Protein AF-A0A2S4HK36-F1 (afdb_monomer)

Foldseek 3Di:
DLPDPDLVRQVVVLCVVCVVVVNNVLQDPVNVVCVVCVVVSHGSVRVSVVSVVVVVVVVPDDDDDD

Mean predicted aligned error: 7.29 Å

pLDDT: mean 81.3, std 15.99, range [39.19, 94.25]

Sequence (66 aa):
MPKYESYEAWFDEFQALAEAEDLAWLVATTGKGHRQAFERGDSPTEELMSLADMAEWRGCGCGGGS

Organism: NCBI:txid2304603

Radius of gyration: 13.87 Å; Cα contacts (8 Å, |Δi|>4): 39; chains: 1; bounding box: 46×23×26 Å

Secondary structure (DSSP, 8-state):
--S-SSHHHHHHHHHHHHHHTT-GGGS-TTSGGGHHHHHHT--HHHHHHHHHHHHHHHHS------

Structure (mmCIF, N/CA/C/O backbone):
data_AF-A0A2S4HK36-F1
#
_entry.id   AF-A0A2S4HK36-F1
#
loop_
_atom_site.group_PDB
_atom_site.id
_atom_site.type_symbol
_atom_site.label_atom_id
_atom_site.label_alt_id
_atom_site.label_comp_id
_atom_site.label_asym_id
_atom_site.label_entity_id
_atom_site.label_seq_id
_atom_site.pdbx_PDB_ins_code
_atom_site.Cartn_x
_atom_site.Cartn_y
_atom_site.Cartn_z
_atom_site.occupancy
_atom_site.B_iso_or_equiv
_atom_site.auth_seq_id
_atom_site.auth_comp_id
_atom_site.auth_asym_id
_atom_site.auth_atom_id
_atom_site.pdbx_PDB_model_num
ATOM 1 N N . MET A 1 1 ? -14.550 14.480 4.854 1.00 47.06 1 MET A N 1
ATOM 2 C CA . MET A 1 1 ? -15.056 13.143 5.229 1.00 47.06 1 MET A CA 1
ATOM 3 C C . MET A 1 1 ? -13.913 12.176 5.005 1.00 47.06 1 MET A C 1
ATOM 5 O O . MET A 1 1 ? -13.299 12.306 3.949 1.00 47.06 1 MET A O 1
ATOM 9 N N . PRO A 1 2 ? -13.562 11.297 5.959 1.00 54.31 2 PRO A N 1
ATOM 10 C CA . PRO A 1 2 ? -12.645 10.215 5.631 1.00 54.31 2 PRO A CA 1
ATOM 11 C C . PRO A 1 2 ? -13.282 9.435 4.476 1.00 54.31 2 PRO A C 1
ATOM 13 O O . PRO A 1 2 ? -14.462 9.098 4.535 1.00 54.31 2 PRO A O 1
A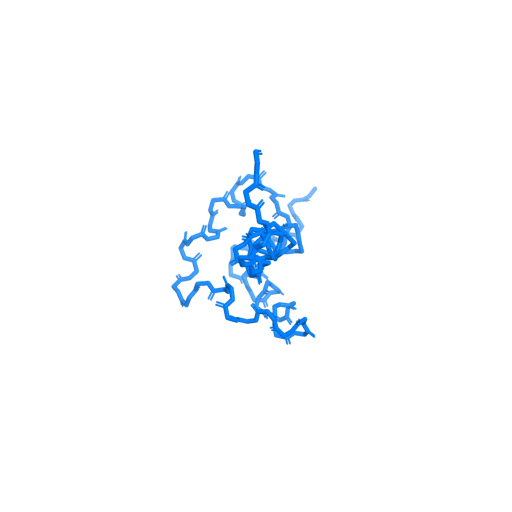TOM 16 N N . LYS A 1 3 ? -12.540 9.276 3.378 1.00 69.62 3 LYS A N 1
ATOM 17 C CA . LYS A 1 3 ? -13.035 8.684 2.125 1.00 69.62 3 LYS A CA 1
ATOM 18 C C . LYS A 1 3 ? -13.385 7.190 2.287 1.00 69.62 3 LYS A C 1
ATOM 20 O O . LYS A 1 3 ? -14.058 6.635 1.432 1.00 69.62 3 LYS A O 1
ATOM 25 N N . TYR A 1 4 ? -12.981 6.591 3.411 1.00 79.12 4 TYR A N 1
ATOM 26 C CA . TYR A 1 4 ? -13.151 5.185 3.762 1.00 79.12 4 TYR A CA 1
ATOM 27 C C . TYR A 1 4 ? -13.684 5.040 5.187 1.00 79.12 4 TYR A C 1
ATOM 29 O O . TYR A 1 4 ? -13.260 5.763 6.092 1.00 79.12 4 TYR A O 1
ATOM 37 N N . GLU A 1 5 ? -14.593 4.086 5.382 1.00 83.12 5 GLU A N 1
ATOM 38 C CA . GLU A 1 5 ? -15.210 3.784 6.680 1.00 83.12 5 GLU A CA 1
ATOM 39 C C . GLU A 1 5 ? -14.291 2.947 7.589 1.00 83.12 5 GLU A C 1
ATOM 41 O O . GLU A 1 5 ? -14.426 2.985 8.813 1.00 83.12 5 GLU A O 1
ATOM 46 N N . SER A 1 6 ? -13.322 2.227 7.014 1.00 90.50 6 SER A N 1
ATOM 47 C CA . SER A 1 6 ? -12.335 1.427 7.743 1.00 90.50 6 SER A CA 1
ATOM 48 C C . SER A 1 6 ? -11.048 1.224 6.934 1.00 90.50 6 SER A C 1
ATOM 50 O O . SER A 1 6 ? -11.013 1.435 5.721 1.00 90.50 6 SER A O 1
ATOM 52 N N . TYR A 1 7 ? -9.989 0.779 7.618 1.00 90.81 7 TYR A N 1
ATOM 53 C CA . TYR A 1 7 ? -8.750 0.342 6.966 1.00 90.81 7 TYR A CA 1
ATOM 54 C C . TYR A 1 7 ? -8.986 -0.855 6.035 1.00 90.81 7 TYR A C 1
ATOM 56 O O . TYR A 1 7 ? -8.342 -0.949 5.002 1.00 90.81 7 TYR A O 1
ATOM 64 N N . GLU A 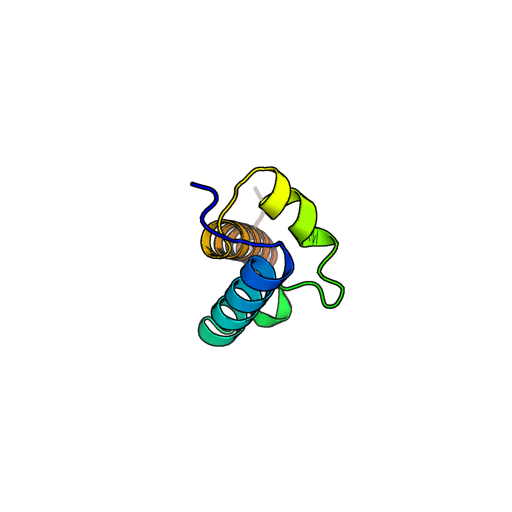1 8 ? -9.916 -1.748 6.380 1.00 91.62 8 GLU A N 1
ATOM 65 C CA . GLU A 1 8 ? -10.257 -2.909 5.548 1.00 91.62 8 GLU A CA 1
ATOM 66 C C . GLU A 1 8 ? -10.851 -2.459 4.211 1.00 91.62 8 GLU A C 1
ATOM 68 O O . GLU A 1 8 ? -10.351 -2.863 3.172 1.00 91.62 8 GLU A O 1
ATOM 73 N N . ALA A 1 9 ? -11.808 -1.522 4.221 1.00 91.69 9 ALA A N 1
ATOM 74 C CA . ALA A 1 9 ? -12.379 -0.975 2.987 1.00 91.69 9 ALA A CA 1
ATOM 75 C C . ALA A 1 9 ? -11.329 -0.254 2.120 1.00 91.69 9 ALA A C 1
ATOM 77 O O . ALA A 1 9 ? -11.360 -0.336 0.895 1.00 91.69 9 ALA A O 1
ATOM 78 N N . TRP A 1 10 ? -10.388 0.445 2.759 1.00 93.94 10 TRP A N 1
ATOM 79 C CA . TRP A 1 10 ? -9.257 1.073 2.074 1.00 93.94 10 TRP A CA 1
ATOM 80 C C . TRP A 1 10 ? -8.310 0.029 1.465 1.00 93.94 10 TRP A C 1
ATOM 82 O O . TRP A 1 10 ? -7.859 0.187 0.333 1.00 93.94 10 TRP A O 1
ATOM 92 N N . PHE A 1 11 ? -8.017 -1.044 2.203 1.00 92.81 11 PHE A N 1
ATOM 93 C CA . PHE A 1 11 ? -7.086 -2.087 1.779 1.00 92.81 11 PHE A CA 1
ATOM 94 C C . PHE A 1 11 ? -7.669 -2.965 0.668 1.00 92.81 11 PHE A C 1
ATOM 96 O O . PHE A 1 11 ? -6.938 -3.322 -0.251 1.00 92.81 11 PHE A O 1
ATOM 103 N N . ASP A 1 12 ? -8.973 -3.239 0.693 1.00 92.00 12 ASP A N 1
ATOM 104 C CA . ASP A 1 12 ? -9.670 -3.949 -0.383 1.00 92.00 12 ASP A CA 1
ATOM 105 C C . ASP A 1 12 ? -9.590 -3.166 -1.706 1.00 92.00 12 ASP A C 1
ATOM 107 O O . ASP A 1 12 ? -9.267 -3.736 -2.750 1.00 92.00 12 ASP A O 1
ATOM 111 N N . GLU A 1 13 ? -9.812 -1.842 -1.678 1.00 93.12 13 GLU A N 1
ATOM 112 C CA . GLU A 1 13 ? -9.643 -0.999 -2.873 1.00 93.12 13 GLU A CA 1
ATOM 113 C C . GLU A 1 13 ? -8.178 -0.954 -3.323 1.00 93.12 13 GLU A C 1
ATOM 115 O O . GLU A 1 13 ? -7.888 -1.032 -4.516 1.00 93.12 13 GLU A O 1
ATOM 120 N N . PHE A 1 14 ? -7.242 -0.876 -2.377 1.00 93.19 14 PHE A N 1
ATOM 121 C CA . PHE A 1 14 ? -5.811 -0.903 -2.664 1.00 93.19 14 PHE A CA 1
ATOM 122 C C . PHE A 1 14 ? -5.375 -2.196 -3.364 1.00 93.19 14 PHE A C 1
ATOM 124 O O . PHE A 1 14 ? -4.644 -2.137 -4.352 1.00 93.19 14 PHE A O 1
ATOM 131 N N . GLN A 1 15 ? -5.856 -3.353 -2.903 1.00 92.69 15 GLN A N 1
ATOM 132 C CA . GLN A 1 15 ? -5.599 -4.637 -3.554 1.00 92.69 15 GLN A CA 1
ATOM 133 C C . GLN A 1 15 ? -6.198 -4.683 -4.959 1.00 92.69 15 GLN A C 1
ATOM 135 O O . GLN A 1 15 ? -5.495 -5.046 -5.899 1.00 92.69 15 GLN A O 1
ATOM 140 N N . ALA A 1 16 ? -7.453 -4.256 -5.122 1.00 93.50 16 ALA A N 1
ATOM 141 C CA . ALA A 1 16 ? -8.109 -4.231 -6.427 1.00 93.50 16 ALA A CA 1
ATOM 142 C C . ALA A 1 16 ? -7.368 -3.334 -7.434 1.00 93.50 16 ALA A C 1
ATOM 14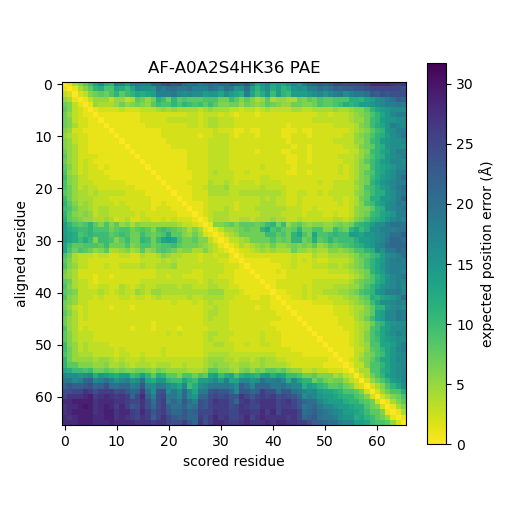4 O O . ALA A 1 16 ? -7.208 -3.707 -8.595 1.00 93.50 16 ALA A O 1
ATOM 145 N N . LEU A 1 17 ? -6.880 -2.169 -6.993 1.00 94.12 17 LEU A N 1
ATOM 146 C CA . LEU A 1 17 ? -6.068 -1.273 -7.819 1.00 94.12 17 LEU A CA 1
ATOM 147 C C . LEU A 1 17 ? -4.730 -1.909 -8.195 1.00 94.12 17 LEU A C 1
ATOM 149 O O . LEU A 1 17 ? -4.337 -1.870 -9.356 1.00 94.12 17 LEU A O 1
ATOM 153 N N . ALA A 1 18 ? -4.039 -2.525 -7.238 1.00 93.19 18 ALA A N 1
ATOM 154 C CA . ALA A 1 18 ? -2.766 -3.175 -7.513 1.00 93.19 18 ALA A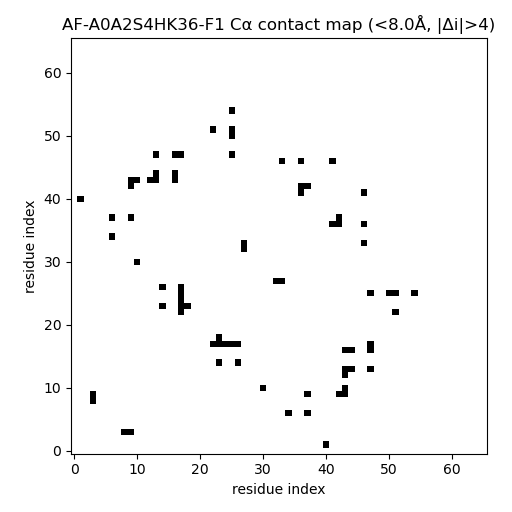 CA 1
ATOM 155 C C . ALA A 1 18 ? -2.917 -4.359 -8.479 1.00 93.19 18 ALA A C 1
ATOM 157 O O . ALA A 1 18 ? -2.060 -4.559 -9.330 1.00 93.19 18 ALA A O 1
ATOM 158 N N . GLU A 1 19 ? -4.002 -5.128 -8.389 1.00 93.50 19 GLU A N 1
ATOM 159 C CA . GLU A 1 19 ? -4.313 -6.184 -9.357 1.00 93.50 19 GLU A CA 1
ATOM 160 C C . GLU A 1 19 ? -4.619 -5.619 -10.749 1.00 93.50 19 GLU A C 1
ATOM 162 O O . GLU A 1 19 ? -4.117 -6.143 -11.742 1.00 93.50 19 GLU A O 1
ATOM 167 N N . ALA A 1 20 ? -5.401 -4.537 -10.832 1.00 94.25 20 ALA A N 1
ATOM 168 C CA . ALA A 1 20 ? -5.748 -3.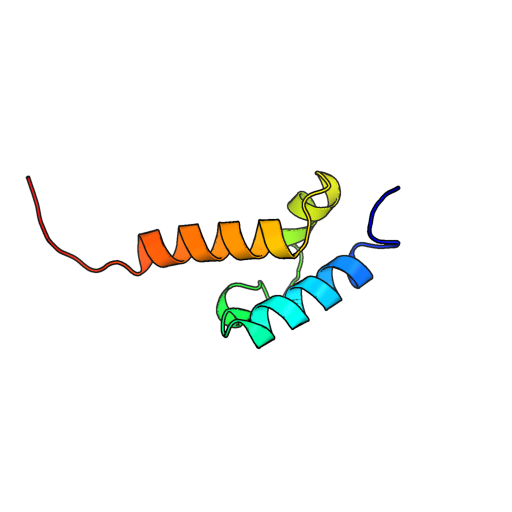897 -12.101 1.00 94.25 20 ALA A CA 1
ATOM 169 C C . ALA A 1 20 ? -4.524 -3.327 -12.840 1.00 94.25 20 ALA A C 1
ATOM 171 O O . ALA A 1 20 ? -4.476 -3.378 -14.068 1.00 94.25 20 ALA A O 1
ATOM 172 N N . GLU A 1 21 ? -3.539 -2.825 -12.095 1.00 90.25 21 GLU A N 1
ATOM 173 C CA . GLU A 1 21 ? -2.295 -2.252 -12.626 1.00 90.25 21 GLU A CA 1
ATOM 174 C C . GLU A 1 21 ? -1.158 -3.290 -12.776 1.00 90.25 21 GLU A C 1
ATOM 176 O O . GLU A 1 21 ? -0.036 -2.925 -13.115 1.00 90.25 21 GLU A O 1
ATOM 181 N N . ASP A 1 22 ? -1.412 -4.582 -12.519 1.00 89.81 22 ASP A N 1
ATOM 182 C CA . ASP A 1 22 ? -0.399 -5.662 -12.490 1.00 89.81 22 ASP A CA 1
ATOM 183 C C . ASP A 1 22 ? 0.765 -5.400 -11.500 1.00 89.81 22 ASP A C 1
ATOM 185 O O . ASP A 1 22 ? 1.907 -5.843 -11.645 1.00 89.81 22 ASP A O 1
ATOM 189 N N . LEU A 1 23 ? 0.454 -4.669 -10.431 1.00 91.31 23 LEU A N 1
ATOM 190 C CA . LEU A 1 23 ? 1.338 -4.278 -9.334 1.00 91.31 23 LEU A CA 1
ATOM 191 C C . LEU A 1 23 ? 1.027 -5.023 -8.030 1.00 91.31 23 LEU A C 1
ATOM 193 O O . LEU A 1 23 ? 1.555 -4.670 -6.977 1.00 91.31 23 LEU A O 1
ATOM 197 N N . ALA A 1 24 ? 0.208 -6.077 -8.066 1.00 91.00 24 ALA A N 1
ATOM 198 C CA . ALA A 1 24 ? -0.156 -6.870 -6.886 1.00 91.00 24 ALA A CA 1
ATOM 199 C C . ALA A 1 24 ? 1.069 -7.401 -6.112 1.00 91.00 24 ALA A C 1
ATOM 201 O O . ALA A 1 24 ? 1.008 -7.612 -4.902 1.00 91.00 24 ALA A O 1
ATOM 202 N N . TRP A 1 25 ? 2.209 -7.560 -6.791 1.00 87.94 25 TRP A N 1
ATOM 203 C CA . TRP A 1 25 ? 3.489 -7.949 -6.198 1.00 87.94 25 TRP A CA 1
ATOM 204 C C . TRP A 1 25 ? 4.106 -6.889 -5.263 1.00 87.94 25 TRP A C 1
ATOM 206 O O . TRP A 1 25 ? 4.975 -7.22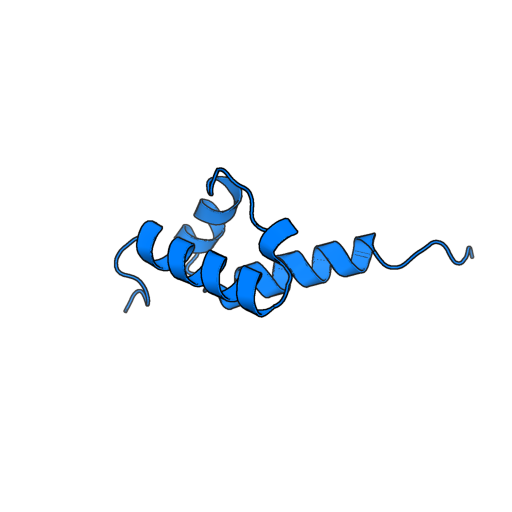7 -4.459 1.00 87.94 25 TRP A O 1
ATOM 216 N N . LEU A 1 26 ? 3.662 -5.630 -5.343 1.00 86.06 26 LEU A N 1
ATOM 217 C CA . LEU A 1 26 ? 4.067 -4.534 -4.456 1.00 86.06 26 LEU A CA 1
ATOM 218 C C . LEU A 1 26 ? 3.248 -4.466 -3.165 1.00 86.06 26 LEU A C 1
ATOM 220 O O . LEU A 1 26 ? 3.678 -3.839 -2.196 1.00 86.06 26 LEU A O 1
ATOM 224 N N . VAL A 1 27 ? 2.084 -5.115 -3.129 1.00 87.75 27 VAL A N 1
ATOM 225 C CA . VAL A 1 27 ? 1.201 -5.101 -1.962 1.00 87.75 27 VAL A CA 1
ATOM 226 C C . VAL A 1 27 ? 1.668 -6.141 -0.953 1.00 87.75 27 VAL A C 1
ATOM 228 O O . VAL A 1 27 ? 1.733 -7.340 -1.231 1.00 87.75 27 VAL A O 1
ATOM 231 N N . ALA A 1 28 ? 1.980 -5.698 0.266 1.00 79.44 28 ALA A N 1
ATOM 232 C CA . ALA A 1 28 ? 2.384 -6.610 1.324 1.00 79.44 28 ALA A CA 1
ATOM 233 C C . ALA A 1 28 ? 1.208 -7.510 1.737 1.00 79.44 28 ALA A C 1
ATOM 235 O O . ALA A 1 28 ? 0.159 -7.031 2.167 1.00 79.44 28 ALA A O 1
ATOM 236 N N . THR A 1 29 ? 1.424 -8.826 1.736 1.00 71.38 29 THR A N 1
ATOM 237 C CA . THR A 1 29 ? 0.403 -9.844 2.066 1.00 71.38 29 THR A CA 1
ATOM 238 C C . THR A 1 29 ? -0.207 -9.715 3.462 1.00 71.38 29 THR A C 1
ATOM 240 O O . THR A 1 29 ? -1.278 -10.251 3.722 1.00 71.38 29 THR A O 1
ATOM 243 N N . THR A 1 30 ? 0.462 -9.019 4.385 1.00 70.25 30 THR A N 1
ATOM 244 C CA . THR A 1 30 ? -0.029 -8.819 5.758 1.00 70.25 30 THR A CA 1
ATOM 245 C C . THR A 1 30 ? -0.784 -7.506 5.955 1.00 70.25 30 THR A C 1
ATOM 247 O O . THR A 1 30 ? -1.272 -7.267 7.060 1.00 70.25 30 THR A O 1
ATOM 250 N N . GLY A 1 31 ? -0.822 -6.622 4.950 1.00 73.88 31 GLY A N 1
ATOM 251 C CA . GLY A 1 31 ? -1.424 -5.283 5.010 1.00 73.88 31 GLY A CA 1
ATOM 252 C C . GLY A 1 31 ? -0.716 -4.290 5.944 1.00 73.88 31 GLY A C 1
ATOM 253 O O . GLY A 1 31 ? -0.669 -3.098 5.666 1.00 73.88 31 GLY A O 1
ATOM 254 N N . LYS A 1 32 ? -0.063 -4.758 7.017 1.00 77.19 32 LYS A N 1
ATOM 255 C CA . LYS A 1 32 ? 0.526 -3.930 8.087 1.00 77.19 32 LYS A CA 1
ATOM 256 C C . LYS A 1 32 ? 1.444 -2.807 7.599 1.00 77.19 32 LYS A C 1
ATOM 258 O O . LYS A 1 32 ? 1.481 -1.768 8.251 1.00 77.19 32 LYS A O 1
ATOM 263 N N . GLY A 1 33 ? 2.147 -2.996 6.480 1.00 83.50 33 GLY A N 1
ATOM 264 C CA . GLY A 1 33 ? 2.996 -1.963 5.874 1.00 83.50 33 GLY A CA 1
ATOM 265 C C . GLY A 1 33 ? 2.231 -0.718 5.409 1.00 83.50 33 GLY A C 1
ATOM 266 O O . GLY A 1 33 ? 2.774 0.376 5.465 1.00 83.50 33 GLY A O 1
ATOM 267 N N . HIS A 1 34 ? 0.955 -0.866 5.053 1.00 89.25 34 HIS A N 1
ATOM 268 C CA . HIS A 1 34 ? 0.132 0.192 4.458 1.00 89.25 34 HIS A CA 1
ATOM 269 C C . HIS A 1 34 ? -0.796 0.878 5.472 1.00 89.25 34 HIS A C 1
ATOM 271 O O . HIS A 1 34 ? -1.440 1.879 5.170 1.00 89.25 34 HIS A O 1
ATOM 277 N N . ARG A 1 35 ? -0.864 0.373 6.713 1.00 89.88 35 ARG A N 1
ATOM 278 C CA . ARG A 1 35 ? -1.721 0.955 7.761 1.00 89.88 35 ARG A CA 1
ATOM 279 C C . ARG A 1 35 ? -1.322 2.386 8.114 1.00 89.88 35 ARG A C 1
ATOM 281 O O . ARG A 1 35 ? -2.188 3.207 8.389 1.00 89.88 35 ARG A O 1
ATOM 288 N N . GLN A 1 36 ? -0.028 2.690 8.055 1.00 89.00 36 GLN A N 1
ATOM 289 C CA . GLN A 1 36 ? 0.462 4.044 8.290 1.00 89.00 36 GLN A CA 1
ATOM 290 C C . GLN A 1 36 ? -0.024 5.024 7.210 1.00 89.00 36 GLN A C 1
ATOM 292 O O . GLN A 1 36 ? -0.352 6.159 7.542 1.00 89.00 36 GLN A O 1
ATOM 297 N N . ALA A 1 37 ? -0.102 4.596 5.946 1.00 89.69 37 ALA A N 1
ATOM 298 C CA . ALA A 1 37 ? -0.623 5.418 4.854 1.00 89.69 37 ALA A CA 1
ATOM 299 C C . ALA A 1 37 ? -2.101 5.768 5.090 1.00 89.69 37 ALA A C 1
ATOM 301 O O . ALA A 1 37 ? -2.482 6.938 5.078 1.00 89.69 37 ALA A O 1
ATOM 302 N N . PHE A 1 38 ? -2.905 4.772 5.472 1.00 90.75 38 PHE A N 1
A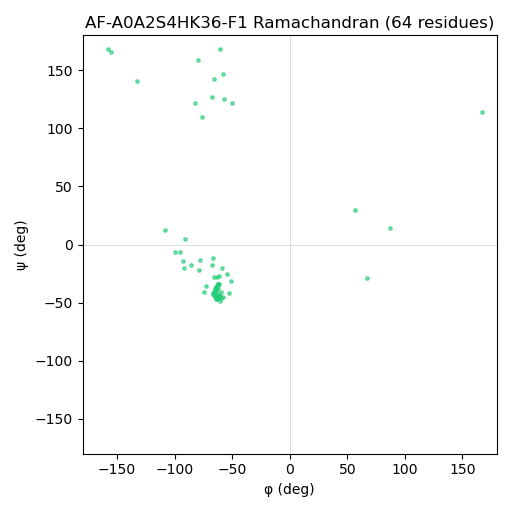TOM 303 C CA . PHE A 1 38 ? -4.296 4.986 5.876 1.00 90.75 38 PHE A CA 1
ATOM 304 C C . PHE A 1 38 ? -4.439 5.963 7.057 1.00 90.75 38 PHE A C 1
ATOM 306 O O . PHE A 1 38 ? -5.267 6.870 7.013 1.00 90.75 38 PHE A O 1
ATOM 313 N N . GLU A 1 39 ? -3.623 5.820 8.106 1.00 90.25 39 GLU A N 1
ATOM 314 C CA . GLU A 1 39 ? -3.663 6.697 9.289 1.00 90.25 39 GLU A CA 1
ATOM 315 C C . GLU A 1 39 ? -3.253 8.147 8.983 1.00 90.25 39 GLU A C 1
ATOM 317 O O . GLU A 1 39 ? -3.724 9.071 9.650 1.00 90.25 39 GLU A O 1
ATOM 322 N N . ARG A 1 40 ? -2.411 8.363 7.965 1.00 89.06 40 ARG A N 1
ATOM 323 C CA . ARG A 1 40 ? -2.063 9.700 7.453 1.00 89.06 40 ARG A CA 1
ATOM 324 C C . ARG A 1 40 ? -3.150 10.307 6.565 1.00 89.06 40 ARG A C 1
ATOM 326 O O . ARG A 1 40 ? -3.127 11.514 6.337 1.00 89.06 40 ARG A O 1
ATOM 333 N N . GLY A 1 41 ? -4.118 9.502 6.126 1.00 89.69 41 GLY A N 1
ATOM 334 C CA . GLY A 1 41 ? -5.181 9.914 5.215 1.00 89.69 41 GLY A CA 1
ATOM 335 C C . GLY A 1 41 ? -4.820 9.788 3.735 1.00 89.69 41 GLY A C 1
ATOM 336 O O . GLY A 1 41 ? -5.549 10.339 2.911 1.00 89.69 41 GLY A O 1
ATOM 337 N N . ASP A 1 42 ? -3.742 9.069 3.409 1.00 89.94 42 ASP A N 1
ATOM 338 C CA . ASP A 1 42 ? -3.354 8.774 2.030 1.00 89.94 42 ASP A CA 1
ATOM 339 C C . ASP A 1 42 ? -4.428 7.877 1.385 1.00 89.94 42 ASP A C 1
ATOM 341 O O . ASP A 1 42 ? -5.007 6.992 2.028 1.00 89.94 42 ASP A O 1
ATOM 345 N N . SER A 1 43 ? -4.729 8.092 0.108 1.00 91.88 43 SER A N 1
ATOM 346 C CA . SER A 1 43 ? -5.632 7.217 -0.644 1.00 91.88 43 SER A CA 1
ATOM 347 C C . SER A 1 43 ? -4.924 5.942 -1.132 1.00 91.88 43 SER A C 1
ATOM 349 O O . SER A 1 43 ? -3.700 5.932 -1.280 1.00 91.88 43 SER A O 1
ATOM 351 N N . PRO A 1 44 ? -5.676 4.867 -1.435 1.00 92.88 44 PRO A N 1
ATOM 352 C CA . PRO A 1 44 ? -5.119 3.633 -1.993 1.00 92.88 44 PRO A CA 1
ATOM 353 C C . PRO A 1 44 ? -4.268 3.867 -3.246 1.00 92.88 44 PRO A C 1
ATOM 355 O O . PRO A 1 44 ? -3.188 3.303 -3.396 1.00 92.88 44 PRO A O 1
ATOM 358 N N . THR A 1 45 ? -4.734 4.749 -4.132 1.00 93.19 45 THR A N 1
ATOM 359 C CA . THR A 1 45 ? -4.015 5.122 -5.352 1.00 93.19 45 THR A CA 1
ATOM 360 C C . THR A 1 45 ? -2.695 5.827 -5.046 1.00 93.19 45 THR A C 1
ATOM 362 O O . THR A 1 45 ? -1.689 5.513 -5.672 1.00 93.19 45 THR A O 1
ATOM 365 N N . GLU A 1 46 ? -2.674 6.756 -4.084 1.00 92.62 46 GLU A N 1
ATOM 366 C CA . GLU A 1 46 ? -1.452 7.483 -3.705 1.00 92.62 46 GLU A CA 1
ATOM 367 C C . GLU A 1 46 ? -0.378 6.540 -3.152 1.00 92.62 46 GLU A C 1
ATOM 369 O O . GLU A 1 46 ? 0.782 6.626 -3.558 1.00 92.62 46 GLU A O 1
ATOM 374 N N . GLU A 1 47 ? -0.764 5.596 -2.290 1.00 93.69 47 GLU A N 1
ATOM 375 C CA . GLU A 1 47 ? 0.152 4.562 -1.796 1.00 93.69 47 GLU A CA 1
ATOM 376 C C . GLU A 1 47 ? 0.670 3.682 -2.944 1.00 93.69 47 GLU A C 1
ATOM 378 O O . GLU A 1 47 ? 1.873 3.436 -3.039 1.00 93.69 47 GLU A O 1
ATOM 383 N N . LEU A 1 48 ? -0.210 3.237 -3.851 1.00 92.56 48 LEU A N 1
ATOM 384 C CA . LEU A 1 48 ? 0.182 2.381 -4.973 1.00 92.56 48 LEU A CA 1
ATOM 385 C C . LEU A 1 48 ? 1.181 3.079 -5.899 1.00 92.56 48 LEU A C 1
ATOM 387 O O . LEU A 1 48 ? 2.187 2.479 -6.271 1.00 92.56 48 LEU A O 1
ATOM 391 N N . MET A 1 49 ? 0.940 4.351 -6.228 1.00 90.62 49 MET A N 1
ATOM 392 C CA . MET A 1 49 ? 1.859 5.143 -7.048 1.00 90.62 49 MET A CA 1
ATOM 393 C C . MET A 1 49 ? 3.204 5.352 -6.348 1.00 90.62 49 MET A C 1
ATOM 395 O O . MET A 1 49 ? 4.242 5.285 -7.001 1.00 90.62 49 MET A O 1
ATOM 399 N N . SER A 1 50 ? 3.213 5.554 -5.026 1.00 90.00 50 SER A N 1
ATOM 400 C CA . SER A 1 50 ? 4.461 5.669 -4.264 1.00 90.00 50 SER A CA 1
ATOM 401 C C . SER A 1 50 ? 5.268 4.367 -4.282 1.00 90.00 50 SER A C 1
ATOM 403 O O . SER A 1 50 ? 6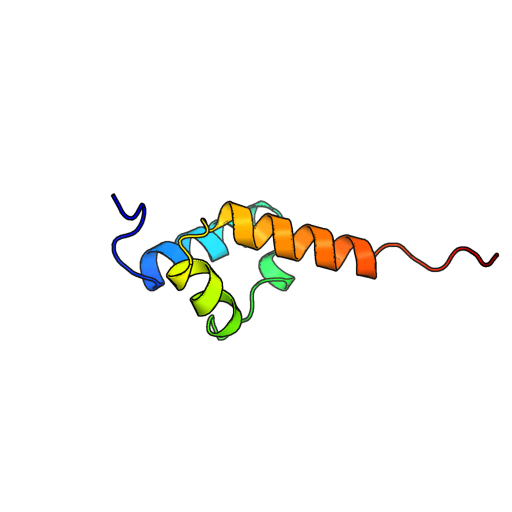.489 4.394 -4.452 1.00 90.00 50 SER A O 1
ATOM 405 N N . LEU A 1 51 ? 4.601 3.218 -4.151 1.00 89.38 51 LEU A N 1
ATOM 406 C CA . LEU A 1 51 ? 5.243 1.907 -4.254 1.00 89.38 51 LEU A CA 1
ATOM 407 C C . LEU A 1 51 ? 5.761 1.635 -5.666 1.00 89.38 51 LEU A C 1
ATOM 409 O O . LEU A 1 51 ? 6.874 1.129 -5.804 1.00 89.38 51 LEU A O 1
ATOM 413 N N . ALA A 1 52 ? 4.981 1.984 -6.690 1.00 89.56 52 ALA A N 1
ATOM 414 C CA . ALA A 1 52 ? 5.369 1.848 -8.088 1.00 89.56 52 ALA A CA 1
ATOM 415 C C . ALA A 1 52 ? 6.624 2.674 -8.397 1.00 89.56 52 ALA A C 1
ATOM 417 O O . ALA A 1 52 ? 7.595 2.120 -8.900 1.00 89.56 52 ALA A O 1
ATOM 418 N N . ASP A 1 53 ? 6.665 3.947 -7.993 1.00 88.44 53 ASP A N 1
ATOM 419 C CA . ASP A 1 53 ? 7.831 4.822 -8.184 1.00 88.44 53 ASP A CA 1
ATOM 420 C C . ASP A 1 53 ? 9.087 4.256 -7.494 1.00 88.44 53 ASP A C 1
ATOM 422 O O . ASP A 1 53 ? 10.150 4.122 -8.105 1.00 88.44 53 ASP A O 1
ATOM 426 N N . MET A 1 54 ? 8.964 3.799 -6.240 1.00 84.62 54 MET A N 1
ATOM 427 C CA . MET A 1 54 ? 10.072 3.146 -5.526 1.00 84.62 54 MET A CA 1
ATOM 428 C C . MET A 1 54 ? 10.544 1.852 -6.203 1.00 84.62 54 MET A C 1
ATOM 430 O O . MET A 1 54 ? 11.731 1.509 -6.143 1.00 84.62 54 MET A O 1
ATOM 434 N N . ALA A 1 55 ? 9.623 1.111 -6.813 1.00 84.69 55 ALA A N 1
ATOM 435 C CA . ALA A 1 55 ? 9.904 -0.123 -7.524 1.00 84.69 55 ALA A CA 1
ATOM 436 C C . ALA A 1 55 ? 10.576 0.131 -8.875 1.00 84.69 55 ALA A C 1
ATOM 438 O O . ALA A 1 55 ? 11.545 -0.554 -9.194 1.00 84.69 55 ALA A O 1
ATOM 439 N N . GLU A 1 56 ? 10.139 1.139 -9.628 1.00 78.50 56 GLU A N 1
ATOM 440 C CA . GLU A 1 56 ? 10.761 1.573 -10.883 1.00 78.50 56 GLU A CA 1
ATOM 441 C C . GLU A 1 56 ? 12.189 2.077 -10.655 1.00 78.50 56 GLU A C 1
ATOM 443 O O . GLU A 1 56 ? 13.105 1.699 -11.388 1.00 78.50 56 GLU A O 1
ATOM 448 N N . TRP A 1 57 ? 12.426 2.821 -9.570 1.00 64.12 57 TRP A N 1
ATOM 449 C CA . TRP A 1 57 ? 13.773 3.229 -9.156 1.00 64.12 57 TRP A CA 1
ATOM 450 C C . TRP A 1 57 ? 14.698 2.052 -8.825 1.00 64.12 57 TRP A C 1
ATOM 452 O O . TRP A 1 57 ? 15.916 2.165 -8.966 1.00 64.12 57 TRP A O 1
ATOM 462 N N . ARG A 1 58 ? 14.147 0.912 -8.393 1.00 58.69 58 ARG A N 1
ATOM 463 C CA . ARG A 1 58 ? 14.907 -0.332 -8.178 1.00 58.69 58 ARG A CA 1
ATOM 464 C C . ARG A 1 58 ? 14.936 -1.248 -9.404 1.00 58.69 58 ARG A C 1
ATOM 466 O O . ARG A 1 58 ? 15.800 -2.120 -9.473 1.00 58.69 58 ARG A O 1
ATOM 473 N N . GLY A 1 59 ? 14.002 -1.069 -10.335 1.00 53.53 59 GLY A N 1
ATOM 474 C CA . GLY A 1 59 ? 13.825 -1.855 -11.556 1.00 53.53 59 GLY A CA 1
ATOM 475 C C . GLY A 1 59 ? 14.543 -1.281 -12.780 1.00 53.53 59 GLY A C 1
ATOM 476 O O . GLY A 1 59 ? 14.731 -1.998 -13.762 1.00 53.53 59 GLY A O 1
ATOM 477 N N . CYS A 1 60 ? 15.000 -0.027 -12.727 1.00 49.00 60 CYS A N 1
ATOM 478 C CA . CYS A 1 60 ? 15.856 0.550 -13.757 1.00 49.00 60 CYS A CA 1
ATOM 479 C C . CYS A 1 60 ? 17.291 0.019 -13.597 1.00 49.00 60 CYS A C 1
ATOM 481 O O . CYS A 1 60 ? 17.984 0.299 -12.618 1.00 49.00 60 CYS A O 1
ATOM 483 N N . GLY A 1 61 ? 17.689 -0.830 -14.546 1.00 45.59 61 GLY A N 1
ATOM 484 C CA . GLY A 1 61 ? 18.906 -1.632 -14.509 1.00 45.59 61 GLY A CA 1
ATOM 485 C C . GLY A 1 61 ? 20.217 -0.848 -14.439 1.00 45.59 61 GLY A C 1
ATOM 486 O O . GLY A 1 61 ? 20.292 0.357 -14.658 1.00 45.59 61 GLY A O 1
ATOM 487 N N . CYS A 1 62 ? 21.300 -1.575 -14.164 1.00 58.69 62 CYS A N 1
ATOM 488 C CA . CYS A 1 62 ? 22.653 -1.047 -14.272 1.00 58.69 62 CYS A CA 1
ATOM 489 C C . CYS A 1 62 ? 22.901 -0.352 -15.625 1.00 58.69 62 CYS A C 1
ATOM 491 O O . CYS A 1 62 ? 22.871 -0.996 -16.672 1.00 58.69 62 CYS A O 1
ATOM 493 N N . GLY A 1 63 ? 23.279 0.926 -15.569 1.00 44.31 63 GLY A N 1
ATOM 494 C CA . GLY A 1 63 ? 24.006 1.644 -16.617 1.00 44.31 63 GLY A CA 1
ATOM 495 C C . GLY A 1 63 ? 23.974 3.151 -16.346 1.00 44.31 63 GLY A C 1
ATOM 496 O O . GLY A 1 63 ? 22.912 3.747 -16.371 1.00 44.31 63 GLY A O 1
ATOM 497 N N . GLY A 1 64 ? 25.061 3.853 -16.052 1.00 39.19 64 GLY A N 1
ATOM 498 C CA . GLY A 1 64 ? 26.461 3.496 -15.878 1.00 39.19 64 GLY A CA 1
ATOM 499 C C . GLY A 1 64 ? 27.122 4.583 -15.021 1.00 39.19 64 GLY A C 1
ATOM 500 O O . GLY A 1 64 ? 26.516 5.615 -14.742 1.00 39.19 64 GLY A O 1
ATOM 501 N N . GLY A 1 65 ? 28.338 4.319 -14.546 1.00 46.38 65 GLY A N 1
ATOM 502 C CA . GLY A 1 65 ? 29.073 5.279 -13.729 1.00 46.38 65 GLY A CA 1
ATOM 503 C C . GLY A 1 65 ? 29.299 6.617 -14.434 1.00 46.38 65 GLY A C 1
ATOM 504 O O . GLY A 1 65 ? 29.498 6.655 -15.646 1.00 46.38 65 GLY A O 1
ATOM 505 N N . SER A 1 66 ? 29.297 7.684 -13.639 1.00 42.53 66 SER A N 1
ATOM 506 C CA . SER A 1 66 ? 30.361 8.690 -13.559 1.00 42.53 66 SER A CA 1
ATOM 507 C C . SER A 1 66 ? 30.092 9.636 -12.398 1.00 42.53 66 SER A C 1
ATOM 509 O O . SER A 1 66 ? 28.920 10.026 -12.216 1.00 42.53 66 SER A O 1
#

Solvent-accessible surface area (backbone atoms only — not comparable to full-atom values): 4165 Å² total; per-residue (Å²): 125,79,95,51,95,43,71,64,63,40,48,53,51,29,51,54,51,23,52,75,70,75,40,48,88,76,57,63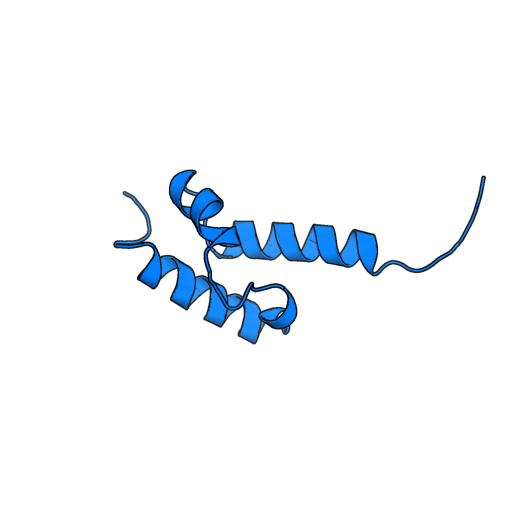,94,79,50,68,86,53,51,60,44,52,75,73,66,50,50,45,63,57,52,50,52,54,51,48,52,59,45,48,71,70,64,59,67,98,79,77,94,132